Protein AF-C1CXX3-F1 (afdb_monomer)

Mean predicted aligned error: 4.86 Å

pLDDT: mean 89.15, std 11.61, range [48.34, 97.62]

Radius of gyration: 12.82 Å; Cα contacts (8 Å, |Δi|>4): 133; chains: 1; bounding box: 25×29×38 Å

Organism: Deinococcus deserti (strain DSM 17065 / CIP 109153 / LMG 22923 / VCD115) (NCBI:txid546414)

Secondary structure (DSSP, 8-state):
--PPEEEEEEEEE-GGG-EEEEEEETTS-EEEEEEETTEEEEEEESSHHHHHHHHTT-TTS-HHHHHHHHHHHHHHHHHGGG--

Structure (mmCIF, N/CA/C/O backbone):
data_AF-C1CXX3-F1
#
_entry.id   AF-C1CXX3-F1
#
loop_
_atom_site.group_PDB
_atom_site.id
_atom_site.type_symbol
_atom_site.label_atom_id
_atom_site.label_alt_id
_atom_site.label_comp_id
_atom_site.label_asym_id
_atom_site.label_entity_id
_atom_site.label_seq_id
_atom_site.pdbx_PDB_ins_code
_atom_site.Cartn_x
_atom_site.Cartn_y
_atom_site.Cartn_z
_atom_site.occupancy
_atom_site.B_iso_or_equiv
_atom_site.auth_seq_id
_atom_site.auth_comp_id
_atom_site.auth_asym_id
_atom_site.auth_atom_id
_atom_site.pdbx_PDB_model_num
ATOM 1 N N . MET A 1 1 ? -11.001 16.149 -2.564 1.00 48.84 1 MET A N 1
ATOM 2 C CA . MET A 1 1 ? -10.863 16.473 -1.126 1.00 48.84 1 MET A CA 1
ATOM 3 C C . MET A 1 1 ? -9.602 15.801 -0.619 1.00 48.84 1 MET A C 1
ATOM 5 O O . MET A 1 1 ? -9.486 14.593 -0.775 1.00 48.84 1 MET A O 1
ATOM 9 N N . THR A 1 2 ? -8.641 16.551 -0.085 1.00 59.25 2 THR A N 1
ATOM 10 C CA . THR A 1 2 ? -7.396 15.984 0.453 1.00 59.25 2 THR A CA 1
ATOM 11 C C . THR A 1 2 ? -7.719 15.300 1.779 1.00 59.25 2 THR A C 1
ATOM 13 O O . THR A 1 2 ? -7.936 15.974 2.781 1.00 59.25 2 THR A O 1
ATOM 16 N N . GLN A 1 3 ? -7.849 13.973 1.780 1.00 73.38 3 GLN A N 1
ATOM 17 C CA . GLN A 1 3 ? -8.117 13.230 3.013 1.00 73.38 3 GLN A CA 1
ATOM 18 C C . GLN A 1 3 ? -6.909 13.315 3.949 1.00 73.38 3 GLN A C 1
ATOM 20 O O . GLN A 1 3 ? -5.765 13.116 3.532 1.00 73.38 3 GLN A O 1
ATOM 25 N N . THR A 1 4 ? -7.167 13.646 5.212 1.00 89.25 4 THR A N 1
ATOM 26 C CA . THR A 1 4 ? -6.127 13.850 6.219 1.00 89.25 4 THR A CA 1
ATOM 27 C C . THR A 1 4 ? -5.555 12.510 6.673 1.00 89.25 4 THR A C 1
ATOM 29 O O . THR A 1 4 ? -6.284 11.620 7.118 1.00 89.25 4 THR A O 1
ATOM 32 N N . VAL A 1 5 ? -4.232 12.378 6.574 1.00 91.06 5 VAL A N 1
ATOM 33 C CA . VAL A 1 5 ? -3.490 11.218 7.074 1.00 91.06 5 VAL A CA 1
ATOM 34 C C . VAL A 1 5 ? -3.484 11.249 8.599 1.00 91.06 5 VAL A C 1
ATOM 36 O O . VAL A 1 5 ? -3.075 12.242 9.196 1.00 91.06 5 VAL A O 1
ATOM 39 N N . ARG A 1 6 ? -3.907 10.149 9.226 1.00 94.50 6 ARG A N 1
ATOM 40 C CA . ARG A 1 6 ? -3.769 9.930 10.669 1.00 94.50 6 ARG A CA 1
ATOM 41 C C . ARG A 1 6 ? -2.368 9.437 11.011 1.00 94.50 6 ARG A C 1
ATOM 43 O O . ARG A 1 6 ? -1.766 9.912 11.968 1.00 94.50 6 ARG A O 1
ATOM 50 N N . ARG A 1 7 ? -1.871 8.459 10.250 1.00 94.50 7 ARG A N 1
ATOM 51 C CA . ARG A 1 7 ? -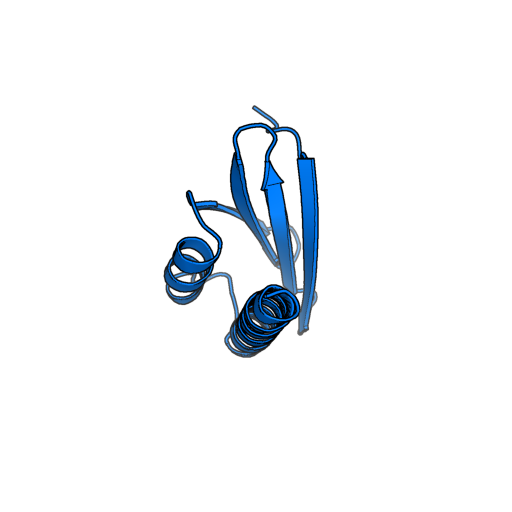0.565 7.827 10.467 1.00 94.50 7 ARG A CA 1
ATOM 52 C C . ARG A 1 7 ? -0.007 7.300 9.148 1.00 94.50 7 ARG A C 1
ATOM 54 O O . ARG A 1 7 ? -0.688 6.549 8.459 1.00 94.50 7 ARG A O 1
ATOM 61 N N . ALA A 1 8 ? 1.226 7.667 8.815 1.00 94.94 8 ALA A N 1
ATOM 62 C CA . ALA A 1 8 ? 1.976 6.990 7.760 1.00 94.94 8 ALA A CA 1
ATOM 63 C C . ALA A 1 8 ? 2.493 5.645 8.292 1.00 94.94 8 ALA A C 1
ATOM 65 O O . ALA A 1 8 ? 2.960 5.586 9.431 1.00 94.94 8 ALA A O 1
ATOM 66 N N . LEU A 1 9 ? 2.367 4.587 7.492 1.00 93.75 9 LEU A N 1
ATOM 67 C CA . LEU A 1 9 ? 2.821 3.241 7.846 1.00 93.75 9 LEU A CA 1
ATOM 68 C C . LEU A 1 9 ? 4.102 2.883 7.106 1.00 93.75 9 LEU A C 1
ATOM 70 O O . LEU A 1 9 ? 5.095 2.569 7.747 1.00 93.75 9 LEU A O 1
ATOM 74 N N . LEU A 1 10 ? 4.080 2.985 5.777 1.00 94.00 10 LEU A N 1
ATOM 75 C CA . LEU A 1 10 ? 5.176 2.546 4.922 1.00 94.00 10 LEU A CA 1
ATOM 76 C C . LEU A 1 10 ? 5.502 3.589 3.865 1.00 94.00 10 LEU A C 1
ATOM 78 O O . LEU A 1 10 ? 4.626 4.308 3.370 1.00 94.00 10 LEU A O 1
ATOM 82 N N . HIS A 1 11 ? 6.773 3.615 3.492 1.00 95.00 11 HIS A N 1
ATOM 83 C CA . HIS A 1 11 ? 7.256 4.307 2.315 1.00 95.00 11 HIS A CA 1
ATOM 84 C C . HIS A 1 11 ? 8.343 3.449 1.680 1.00 95.00 11 HIS A C 1
ATOM 86 O O . HIS A 1 11 ? 9.452 3.371 2.202 1.00 95.00 11 HIS A O 1
ATOM 92 N N . VAL A 1 12 ? 7.990 2.792 0.582 1.00 93.44 12 VAL A N 1
ATOM 93 C CA . VAL A 1 12 ? 8.881 1.916 -0.175 1.00 93.44 12 VAL A CA 1
ATOM 94 C C . VAL A 1 12 ? 9.239 2.584 -1.496 1.00 93.44 12 VAL A C 1
ATOM 96 O O . VAL A 1 12 ? 8.422 3.306 -2.080 1.00 93.44 12 VAL A O 1
ATOM 99 N N . TYR A 1 13 ? 10.471 2.366 -1.935 1.00 91.94 13 TYR A N 1
ATOM 100 C CA . TYR A 1 13 ? 11.017 2.902 -3.175 1.00 91.94 13 TYR A CA 1
ATOM 101 C C . TYR A 1 13 ? 11.413 1.727 -4.059 1.00 91.94 13 TYR A C 1
ATOM 103 O O . TYR A 1 13 ? 12.050 0.797 -3.570 1.00 91.94 13 TYR A O 1
ATOM 111 N N . GLY A 1 14 ? 11.014 1.781 -5.323 1.00 86.94 14 GLY A N 1
ATOM 112 C CA . GLY A 1 14 ? 11.447 0.850 -6.358 1.00 86.94 14 GLY A CA 1
ATOM 113 C C . GLY A 1 14 ? 12.464 1.504 -7.288 1.00 86.94 14 GLY A C 1
ATOM 114 O O . GLY A 1 14 ? 12.905 2.641 -7.069 1.00 86.94 14 GLY A O 1
ATOM 115 N N . GLU A 1 15 ? 12.809 0.793 -8.355 1.00 82.50 15 GLU A N 1
ATOM 116 C CA . GLU A 1 15 ? 13.618 1.330 -9.447 1.00 82.50 15 GLU A CA 1
ATOM 117 C C . GLU A 1 15 ? 12.910 2.485 -10.188 1.00 82.50 15 GLU A C 1
ATOM 119 O O . GLU A 1 15 ? 11.717 2.750 -10.014 1.00 82.50 15 GLU A O 1
ATOM 124 N N . ASP A 1 16 ? 13.677 3.244 -10.978 1.00 83.06 16 ASP A N 1
ATOM 125 C CA . ASP A 1 16 ? 13.188 4.339 -11.833 1.00 83.06 16 ASP A CA 1
ATOM 126 C C . ASP A 1 16 ? 12.337 5.415 -11.125 1.00 83.06 16 ASP A C 1
ATOM 128 O O . ASP A 1 16 ? 11.512 6.106 -11.728 1.00 83.06 16 ASP A O 1
ATOM 132 N N . GLY A 1 17 ? 12.560 5.601 -9.820 1.00 83.94 17 GLY A N 1
ATOM 133 C CA . GLY A 1 17 ? 11.859 6.605 -9.018 1.00 83.94 17 GLY A CA 1
ATOM 134 C C . GLY A 1 17 ? 10.406 6.241 -8.709 1.00 83.94 17 GLY A C 1
ATOM 135 O O . GLY A 1 17 ? 9.632 7.118 -8.306 1.00 83.94 17 GLY A O 1
ATOM 136 N N . GLN A 1 18 ? 10.027 4.974 -8.889 1.00 91.06 18 GLN A N 1
ATOM 137 C CA . GLN A 1 18 ? 8.740 4.475 -8.438 1.00 91.06 18 GLN A CA 1
ATOM 138 C C . GLN A 1 18 ? 8.695 4.441 -6.907 1.00 91.06 18 GLN A C 1
ATOM 140 O O . GLN A 1 18 ? 9.677 4.128 -6.234 1.00 91.06 18 GLN A O 1
ATOM 145 N N . GLN A 1 19 ? 7.547 4.773 -6.327 1.00 94.69 19 GLN A N 1
ATOM 146 C CA . GLN A 1 19 ? 7.363 4.749 -4.880 1.00 94.69 19 GLN A CA 1
ATOM 147 C C . GLN A 1 19 ? 5.943 4.347 -4.502 1.00 94.69 19 GLN A C 1
ATOM 149 O O . GLN A 1 19 ? 4.976 4.735 -5.161 1.00 94.69 19 GLN A O 1
ATOM 154 N N . ALA A 1 20 ? 5.821 3.631 -3.390 1.00 95.69 20 ALA A N 1
ATOM 155 C CA . ALA A 1 20 ? 4.549 3.283 -2.775 1.00 95.69 20 ALA A CA 1
ATOM 156 C C . ALA A 1 20 ? 4.513 3.802 -1.331 1.00 95.69 20 ALA A C 1
ATOM 158 O O . ALA A 1 20 ? 5.430 3.601 -0.534 1.00 95.69 20 ALA A O 1
ATOM 159 N N . ARG A 1 21 ? 3.445 4.527 -0.993 1.00 96.56 21 ARG A N 1
ATOM 160 C CA . ARG A 1 21 ? 3.242 5.160 0.316 1.00 96.56 21 ARG A CA 1
ATOM 161 C C . ARG A 1 21 ? 1.938 4.686 0.919 1.00 96.56 21 ARG A C 1
ATOM 163 O O . ARG A 1 21 ? 0.870 4.990 0.388 1.00 96.56 21 ARG A O 1
ATOM 170 N N . LEU A 1 22 ? 2.024 4.024 2.063 1.00 96.94 22 LEU A N 1
ATOM 171 C CA . LEU A 1 22 ? 0.869 3.491 2.770 1.00 96.94 22 LEU A CA 1
ATOM 172 C C . LEU A 1 22 ? 0.556 4.331 4.007 1.00 96.94 22 LEU A C 1
ATOM 174 O O . LEU A 1 22 ? 1.447 4.659 4.795 1.00 96.94 22 LEU A O 1
ATOM 178 N N . ALA A 1 23 ? -0.712 4.679 4.200 1.00 97.25 23 ALA A N 1
ATOM 179 C CA . ALA A 1 23 ? -1.152 5.461 5.348 1.00 97.25 23 ALA A CA 1
ATOM 180 C C . ALA A 1 23 ? -2.548 5.062 5.831 1.00 97.25 23 ALA A C 1
ATOM 182 O O . ALA A 1 23 ? -3.422 4.741 5.031 1.00 97.25 23 ALA A O 1
ATOM 183 N N . ILE A 1 24 ? -2.770 5.184 7.140 1.00 96.19 24 ILE A N 1
ATOM 184 C CA . ILE A 1 24 ? -4.097 5.161 7.758 1.00 96.19 24 ILE A CA 1
ATOM 185 C C . ILE A 1 24 ? -4.639 6.588 7.764 1.00 96.19 24 ILE A C 1
ATOM 187 O O . ILE A 1 24 ? -3.956 7.540 8.163 1.00 96.19 24 ILE A O 1
ATOM 191 N N . LEU A 1 25 ? -5.880 6.738 7.330 1.00 96.62 25 LEU A N 1
ATOM 192 C CA . LEU A 1 25 ? -6.607 7.996 7.283 1.00 96.62 25 LEU A CA 1
ATOM 193 C C . LEU A 1 25 ? -7.376 8.244 8.587 1.00 96.62 25 LEU A C 1
ATOM 195 O O . LEU A 1 25 ? -7.549 7.348 9.415 1.00 96.62 25 LEU A O 1
ATOM 199 N N . LEU A 1 26 ? -7.837 9.480 8.800 1.00 95.19 26 LEU A N 1
ATOM 200 C CA . LEU A 1 26 ? -8.616 9.825 10.001 1.00 95.19 26 LEU A CA 1
ATOM 201 C C . LEU A 1 26 ? -9.917 9.027 10.137 1.00 95.19 26 LEU A C 1
ATOM 203 O O . LEU A 1 26 ? -10.344 8.766 11.258 1.00 95.19 26 LEU A O 1
ATOM 207 N N . ASP A 1 27 ? -10.522 8.626 9.021 1.00 94.25 27 ASP A N 1
ATOM 208 C CA . ASP A 1 27 ? -11.744 7.818 8.999 1.00 94.25 27 ASP A CA 1
ATOM 209 C C . ASP A 1 27 ? -11.487 6.310 9.171 1.00 94.25 27 ASP A C 1
ATOM 211 O O . ASP A 1 27 ? -12.421 5.517 9.116 1.00 94.25 27 ASP A O 1
ATOM 215 N N . GLY A 1 28 ? -10.231 5.913 9.397 1.00 94.31 28 GLY A N 1
ATOM 216 C CA . GLY A 1 28 ? -9.832 4.526 9.612 1.00 94.31 28 GLY A CA 1
ATOM 217 C C . GLY A 1 28 ? -9.544 3.740 8.336 1.00 94.31 28 GLY A C 1
ATOM 218 O O . GLY A 1 28 ? -9.020 2.637 8.442 1.00 94.31 28 GLY A O 1
ATOM 219 N N . ARG A 1 29 ? -9.809 4.293 7.145 1.00 96.94 29 ARG A N 1
ATOM 220 C CA . ARG A 1 29 ? -9.430 3.640 5.887 1.00 96.94 29 ARG A CA 1
ATOM 221 C C . ARG A 1 29 ? -7.925 3.665 5.672 1.00 96.94 29 ARG A C 1
ATOM 223 O O . ARG A 1 29 ? -7.206 4.519 6.198 1.00 96.94 29 ARG A O 1
ATOM 230 N N . VAL A 1 30 ? -7.467 2.752 4.833 1.00 97.06 30 VAL A N 1
ATOM 231 C CA . VAL A 1 30 ? -6.094 2.684 4.350 1.00 97.06 30 VAL A CA 1
ATOM 232 C C . VAL A 1 30 ? -6.025 3.340 2.977 1.00 97.06 30 VAL A C 1
ATOM 234 O O . VAL A 1 30 ? -6.912 3.155 2.145 1.00 97.06 30 VAL A O 1
ATOM 237 N N . ARG A 1 31 ? -4.961 4.107 2.737 1.00 97.62 31 ARG A N 1
ATOM 238 C CA . ARG A 1 31 ? -4.608 4.634 1.420 1.00 97.62 31 ARG A CA 1
ATOM 239 C C . ARG A 1 31 ? -3.228 4.138 1.019 1.00 97.62 31 ARG A C 1
ATOM 241 O O . ARG A 1 31 ? -2.261 4.428 1.728 1.00 97.62 31 ARG A O 1
ATOM 248 N N . LEU A 1 32 ? -3.139 3.513 -0.148 1.00 97.25 32 LEU A N 1
ATOM 249 C CA . LEU A 1 32 ? -1.890 3.282 -0.864 1.00 97.25 32 LEU A CA 1
ATOM 250 C C . LEU A 1 32 ? -1.767 4.321 -1.978 1.00 97.25 32 LEU A C 1
ATOM 252 O O . LEU A 1 32 ? -2.623 4.399 -2.851 1.00 97.25 32 LEU A O 1
ATOM 256 N N . ARG A 1 33 ? -0.713 5.132 -1.934 1.00 96.38 33 ARG A N 1
ATOM 257 C CA . ARG A 1 33 ? -0.335 6.025 -3.030 1.00 96.38 33 ARG A CA 1
ATOM 258 C C . ARG A 1 33 ? 0.824 5.415 -3.788 1.00 96.38 33 ARG A C 1
ATOM 260 O O . ARG A 1 33 ? 1.899 5.278 -3.210 1.00 96.38 33 ARG A O 1
ATOM 267 N N . ILE A 1 34 ? 0.621 5.142 -5.064 1.00 95.19 34 ILE A N 1
ATOM 268 C CA . ILE A 1 34 ? 1.658 4.710 -5.995 1.00 95.19 34 ILE A CA 1
ATOM 269 C C . ILE A 1 34 ? 2.054 5.927 -6.824 1.00 95.19 34 ILE A C 1
ATOM 271 O O . ILE A 1 34 ? 1.189 6.673 -7.284 1.00 95.19 34 ILE A O 1
ATOM 275 N N . GLN A 1 35 ? 3.347 6.172 -6.988 1.00 94.06 35 GLN A N 1
ATOM 276 C CA . GLN A 1 35 ? 3.844 7.248 -7.836 1.00 94.06 35 GLN A CA 1
ATOM 277 C C . GLN A 1 35 ? 4.976 6.744 -8.727 1.00 94.06 35 GLN A C 1
ATOM 279 O O . GLN A 1 35 ? 5.863 6.042 -8.257 1.00 94.06 35 GLN A O 1
ATOM 284 N N . MET A 1 36 ? 4.938 7.151 -9.994 1.00 91.25 36 MET A N 1
ATOM 285 C CA . MET A 1 36 ? 5.944 6.885 -11.018 1.00 91.25 36 MET A CA 1
ATOM 286 C C . MET A 1 36 ? 6.172 8.185 -11.800 1.00 91.25 36 MET A C 1
ATOM 288 O O . MET A 1 36 ? 5.287 8.648 -12.525 1.00 91.25 36 MET A O 1
ATOM 292 N N . GLY A 1 37 ? 7.329 8.822 -11.601 1.00 88.25 37 GLY A N 1
ATOM 293 C CA . GLY A 1 37 ? 7.575 10.176 -12.108 1.00 88.25 37 GLY A CA 1
ATOM 294 C C . GLY A 1 37 ? 6.524 11.175 -11.599 1.00 88.25 37 GLY A C 1
ATOM 295 O O . GLY A 1 37 ? 6.324 11.310 -10.387 1.00 88.25 37 GLY A O 1
ATOM 296 N N . ASP A 1 38 ? 5.835 11.842 -12.529 1.00 89.38 38 ASP A N 1
ATOM 297 C CA . ASP A 1 38 ? 4.766 12.814 -12.242 1.00 89.38 38 ASP A CA 1
ATOM 298 C C . ASP A 1 38 ? 3.368 12.179 -12.124 1.00 89.38 38 ASP A C 1
ATOM 300 O O . ASP A 1 38 ? 2.402 12.848 -11.743 1.00 89.38 38 ASP A O 1
ATOM 304 N N . VAL A 1 39 ? 3.233 10.887 -12.441 1.00 91.06 39 VAL A N 1
ATOM 305 C CA . VAL A 1 39 ? 1.962 10.164 -12.339 1.00 91.06 39 VAL A CA 1
ATOM 306 C C . VAL A 1 39 ? 1.810 9.621 -10.926 1.00 91.06 39 VAL A C 1
ATOM 308 O O . VAL A 1 39 ? 2.709 8.968 -10.400 1.00 91.06 39 VAL A O 1
ATOM 311 N N . SER A 1 40 ? 0.653 9.868 -10.309 1.00 92.56 40 SER A N 1
ATOM 312 C CA . SER A 1 40 ? 0.298 9.265 -9.025 1.00 92.56 40 SER A CA 1
ATOM 313 C C . SER A 1 40 ? -1.113 8.696 -9.052 1.00 92.56 40 SER A C 1
ATOM 315 O O . SER A 1 40 ? -2.009 9.261 -9.682 1.00 92.56 40 SER A O 1
ATOM 317 N N . HIS A 1 41 ? -1.295 7.582 -8.355 1.00 93.94 41 HIS A N 1
ATOM 318 C CA . HIS A 1 41 ? -2.569 6.903 -8.200 1.00 93.94 41 HIS A CA 1
ATOM 319 C C . HIS A 1 41 ? -2.793 6.553 -6.729 1.00 93.94 41 HIS A C 1
ATOM 321 O O . HIS A 1 41 ? -1.878 6.080 -6.056 1.00 93.94 41 HIS A O 1
ATOM 327 N N . ASP A 1 42 ? -3.998 6.829 -6.232 1.00 95.62 42 ASP A N 1
ATOM 328 C CA . ASP A 1 42 ? -4.398 6.541 -4.857 1.00 95.62 42 ASP A CA 1
ATOM 329 C C . ASP A 1 42 ? -5.446 5.426 -4.866 1.00 95.62 42 ASP A C 1
ATOM 331 O O . ASP A 1 42 ? -6.500 5.564 -5.488 1.00 95.62 42 ASP A O 1
ATOM 335 N N . ILE A 1 43 ? -5.177 4.372 -4.103 1.00 96.19 43 ILE A N 1
ATOM 336 C CA . ILE A 1 43 ? -6.079 3.245 -3.868 1.00 96.19 43 ILE A CA 1
ATOM 337 C C . ILE A 1 43 ? -6.517 3.298 -2.416 1.00 96.19 43 ILE A C 1
ATOM 339 O O . ILE A 1 43 ? -5.731 3.647 -1.527 1.00 96.19 43 ILE A O 1
ATOM 343 N N . TYR A 1 44 ? -7.773 2.948 -2.172 1.00 96.75 44 TYR A N 1
ATOM 344 C CA . TYR A 1 44 ? -8.374 2.990 -0.850 1.00 96.75 44 TYR A CA 1
ATOM 345 C C . TYR A 1 44 ? -8.981 1.642 -0.499 1.00 96.75 44 TYR A C 1
ATOM 347 O O . TYR A 1 44 ? -9.672 1.046 -1.319 1.00 96.75 44 TYR A O 1
ATOM 355 N N . ALA A 1 45 ? -8.773 1.220 0.742 1.00 97.19 45 ALA A N 1
ATOM 356 C CA . ALA A 1 45 ? -9.327 -0.008 1.293 1.00 97.19 45 ALA A CA 1
ATOM 357 C C . ALA A 1 45 ? -9.777 0.207 2.740 1.00 97.19 45 ALA A C 1
ATOM 359 O O . ALA A 1 45 ? -9.359 1.160 3.410 1.00 97.19 45 ALA A O 1
ATOM 360 N N . SER A 1 46 ? -10.623 -0.687 3.239 1.00 96.50 46 SER A N 1
ATOM 361 C CA . SER A 1 46 ? -11.028 -0.695 4.644 1.00 96.50 46 SER A CA 1
ATOM 362 C C . SER A 1 46 ? -9.972 -1.320 5.555 1.00 96.50 46 SER A C 1
ATOM 364 O O . SER A 1 46 ? -9.974 -1.038 6.751 1.00 96.50 46 SER A O 1
ATOM 366 N N . THR A 1 47 ? -9.074 -2.144 5.011 1.00 94.56 47 THR A N 1
ATOM 367 C CA . THR A 1 47 ? -8.068 -2.899 5.775 1.00 94.56 47 THR A CA 1
ATOM 368 C C . THR A 1 47 ? -6.707 -2.919 5.073 1.00 94.56 47 THR A C 1
ATOM 370 O O . THR A 1 47 ? -6.594 -2.526 3.909 1.00 94.56 47 THR A O 1
ATOM 373 N N . LEU A 1 48 ? -5.660 -3.344 5.789 1.00 93.06 48 LEU A N 1
ATOM 374 C CA . LEU A 1 48 ? -4.321 -3.521 5.211 1.00 93.06 48 LEU A CA 1
ATOM 375 C C . LEU A 1 48 ? -4.265 -4.774 4.329 1.00 93.06 48 LEU A C 1
ATOM 377 O O . LEU A 1 48 ? -3.561 -4.803 3.333 1.00 93.06 48 LEU A O 1
ATOM 381 N N . GLU A 1 49 ? -5.044 -5.795 4.648 1.00 91.62 49 GLU A N 1
ATOM 382 C CA . GLU A 1 49 ? -5.133 -7.034 3.885 1.00 91.62 49 GLU A CA 1
ATOM 383 C C . GLU A 1 49 ? -5.792 -6.781 2.524 1.00 91.62 49 GLU A C 1
ATOM 385 O O . GLU A 1 49 ? -5.291 -7.202 1.482 1.00 91.62 49 GLU A O 1
ATOM 390 N N . GLU A 1 50 ? -6.884 -6.014 2.514 1.00 95.56 50 GLU A N 1
ATOM 391 C CA . GLU A 1 50 ? -7.562 -5.612 1.282 1.00 95.56 50 GLU A CA 1
ATOM 392 C C . GLU A 1 50 ? -6.675 -4.708 0.413 1.00 95.56 50 GLU A C 1
ATOM 394 O O . GLU A 1 50 ? -6.678 -4.861 -0.807 1.00 95.56 50 GLU A O 1
ATOM 399 N N . ILE A 1 51 ? -5.863 -3.815 1.004 1.00 95.81 51 ILE A N 1
ATOM 400 C CA . ILE A 1 51 ? -4.949 -2.973 0.214 1.00 95.81 51 ILE A CA 1
ATOM 401 C C . ILE A 1 51 ? -3.895 -3.810 -0.519 1.00 95.81 51 ILE A C 1
ATOM 403 O O . ILE A 1 51 ? -3.550 -3.465 -1.644 1.00 95.81 51 ILE A O 1
ATOM 407 N N . GLY A 1 52 ? -3.417 -4.906 0.083 1.00 93.44 52 GLY A N 1
ATOM 408 C CA . GLY A 1 52 ? -2.455 -5.812 -0.546 1.00 93.44 52 GLY A CA 1
ATOM 409 C C . GLY A 1 52 ? -3.065 -6.522 -1.753 1.00 93.44 52 GLY A C 1
ATOM 410 O O . GLY A 1 52 ? -2.473 -6.539 -2.828 1.00 93.44 52 GLY A O 1
ATOM 411 N N 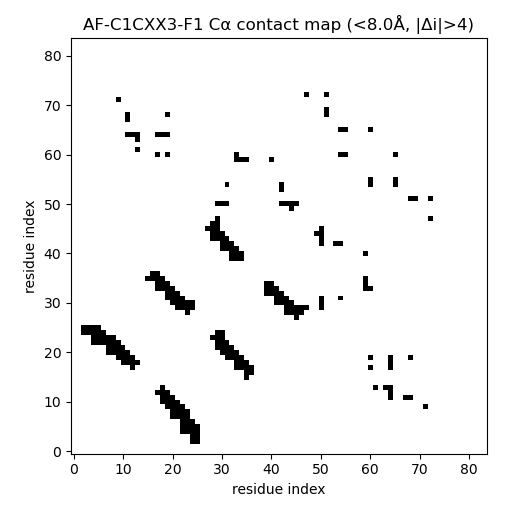. LEU A 1 53 ? -4.301 -7.012 -1.611 1.00 93.19 53 LEU A N 1
ATOM 412 C CA . LEU A 1 53 ? -5.043 -7.637 -2.711 1.00 93.19 53 LEU A CA 1
ATOM 413 C C . LEU A 1 53 ? -5.320 -6.661 -3.860 1.00 93.19 53 LEU A C 1
ATOM 415 O O . LEU A 1 53 ? -5.200 -7.037 -5.023 1.00 93.19 53 LEU A O 1
ATOM 419 N N . LEU A 1 54 ? -5.686 -5.414 -3.545 1.00 95.88 54 LEU A N 1
ATOM 420 C CA . LEU A 1 54 ? -5.905 -4.387 -4.562 1.00 95.88 54 LEU A CA 1
ATOM 421 C C . LEU A 1 54 ? -4.594 -4.001 -5.250 1.00 95.88 54 LEU A C 1
ATOM 423 O O . LEU A 1 54 ? -4.573 -3.912 -6.470 1.00 95.88 54 LEU A O 1
ATOM 427 N N . ALA A 1 55 ? -3.501 -3.850 -4.497 1.00 94.44 55 ALA A N 1
ATOM 428 C CA . ALA A 1 55 ? -2.181 -3.526 -5.037 1.00 94.44 55 ALA A CA 1
ATOM 429 C C . ALA A 1 55 ? -1.688 -4.556 -6.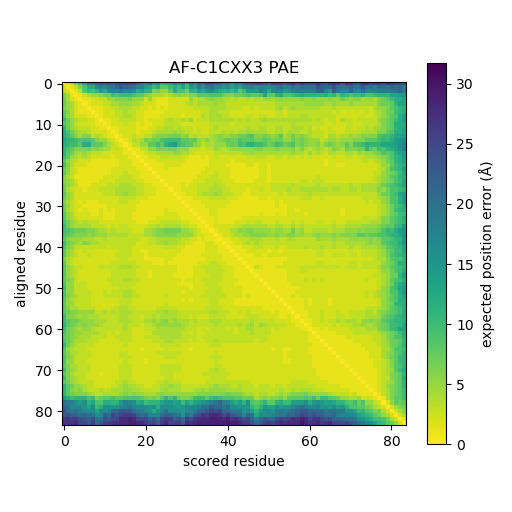066 1.00 94.44 55 ALA A C 1
ATOM 431 O O . ALA A 1 55 ? -1.067 -4.173 -7.052 1.00 94.44 55 ALA A O 1
ATOM 432 N N . ALA A 1 56 ? -2.019 -5.839 -5.890 1.00 93.25 56 ALA A N 1
ATOM 433 C CA . ALA A 1 56 ? -1.676 -6.896 -6.845 1.00 93.25 56 ALA A CA 1
ATOM 434 C C . ALA A 1 56 ? -2.318 -6.707 -8.234 1.00 93.25 56 ALA A C 1
ATOM 436 O O . ALA A 1 56 ? -1.851 -7.274 -9.220 1.00 93.25 56 ALA A O 1
ATOM 437 N N . ALA A 1 57 ? -3.409 -5.940 -8.321 1.00 92.62 57 ALA A N 1
ATOM 438 C CA . ALA A 1 57 ? -4.113 -5.658 -9.568 1.00 92.62 57 ALA A CA 1
ATOM 439 C C . ALA A 1 57 ? -3.678 -4.335 -10.226 1.00 92.62 57 ALA A C 1
ATOM 441 O O . ALA A 1 57 ? -4.242 -3.961 -11.256 1.00 92.62 57 ALA A O 1
ATOM 442 N N . GLU A 1 58 ? -2.709 -3.615 -9.649 1.00 92.81 58 GLU A N 1
ATOM 443 C CA . GLU A 1 58 ? -2.389 -2.240 -10.034 1.00 92.81 58 GLU A CA 1
ATOM 444 C C . GLU A 1 58 ? -1.302 -2.152 -11.102 1.00 92.81 58 GLU A C 1
ATOM 446 O O . GLU A 1 58 ? -0.137 -2.425 -10.819 1.00 92.81 58 GLU A O 1
ATOM 451 N N . PRO A 1 59 ? -1.622 -1.663 -12.315 1.00 89.62 59 PRO A N 1
ATOM 452 C CA . PRO A 1 59 ? -0.652 -1.615 -13.410 1.00 89.62 59 PRO A CA 1
ATOM 453 C C . PRO A 1 59 ? 0.514 -0.652 -13.168 1.00 89.62 59 PRO A C 1
ATOM 455 O O . PRO A 1 59 ? 1.533 -0.727 -13.847 1.00 89.62 59 PRO A O 1
ATOM 458 N N . L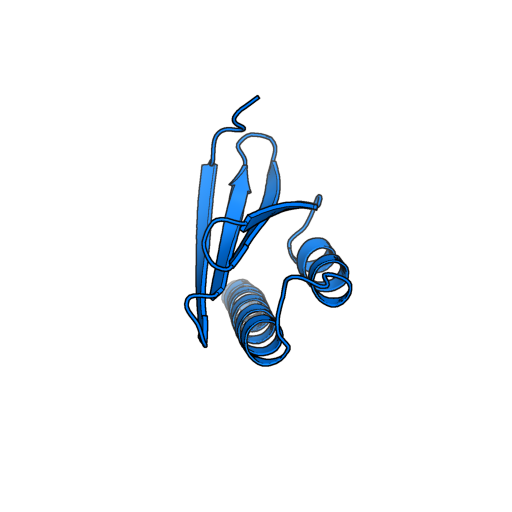EU A 1 60 ? 0.334 0.312 -12.260 1.00 88.12 60 LEU A N 1
ATOM 459 C CA . LEU A 1 60 ? 1.345 1.314 -11.927 1.00 88.12 60 LEU A CA 1
ATOM 460 C C . LEU A 1 60 ? 2.328 0.839 -10.859 1.00 88.12 60 LEU A C 1
ATOM 462 O O . LEU A 1 60 ? 3.217 1.614 -10.517 1.00 88.12 60 LEU A O 1
ATOM 466 N N . LEU A 1 61 ? 2.161 -0.370 -10.321 1.00 90.62 61 LEU A N 1
ATOM 467 C CA . LEU A 1 61 ? 3.053 -0.984 -9.346 1.00 90.62 61 LEU A CA 1
ATOM 468 C C . LEU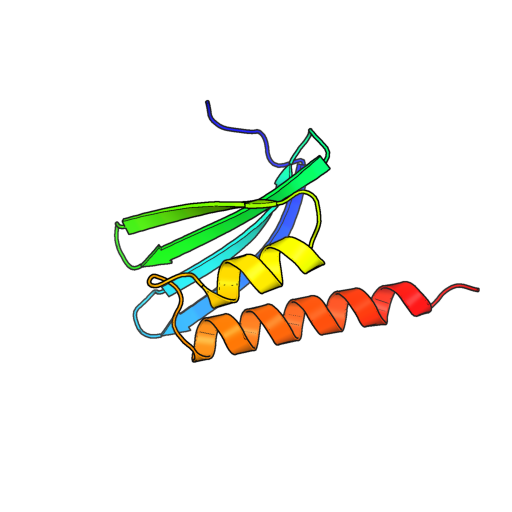 A 1 61 ? 3.902 -2.039 -10.061 1.00 90.62 61 LEU A C 1
ATOM 470 O O . LEU A 1 61 ? 3.349 -2.908 -10.725 1.00 90.62 61 LEU A O 1
ATOM 474 N N . CYS A 1 62 ? 5.232 -1.948 -9.978 1.00 90.94 62 CYS A N 1
ATOM 475 C CA . CYS A 1 62 ? 6.081 -2.997 -10.542 1.00 90.94 62 CYS A CA 1
ATOM 476 C C . CYS A 1 62 ? 6.181 -4.177 -9.569 1.00 90.94 62 CYS A C 1
ATOM 478 O O . CYS A 1 62 ? 5.952 -4.013 -8.368 1.00 90.94 62 CYS A O 1
ATOM 480 N N . ASP A 1 63 ? 6.572 -5.340 -10.090 1.00 91.62 63 ASP A N 1
ATOM 481 C CA . ASP A 1 63 ? 6.680 -6.579 -9.315 1.00 91.62 63 ASP A CA 1
ATOM 482 C C . ASP A 1 63 ? 7.620 -6.426 -8.109 1.00 91.62 63 ASP A C 1
ATOM 484 O O . ASP A 1 63 ? 7.253 -6.784 -6.997 1.00 91.62 63 ASP A O 1
ATOM 488 N N . GLU A 1 64 ? 8.788 -5.799 -8.286 1.00 91.56 64 GLU A N 1
ATOM 489 C CA . GLU A 1 64 ? 9.748 -5.583 -7.192 1.00 91.56 64 GLU A CA 1
ATOM 490 C C . GLU A 1 64 ? 9.162 -4.711 -6.070 1.00 91.56 64 GLU A C 1
ATOM 492 O O . GLU A 1 64 ? 9.305 -5.009 -4.882 1.00 91.56 64 GLU A O 1
ATOM 497 N N . LEU A 1 65 ? 8.466 -3.631 -6.435 1.00 93.12 65 LEU A N 1
ATOM 498 C CA . LEU A 1 65 ? 7.865 -2.727 -5.461 1.00 93.12 65 LEU A CA 1
ATOM 499 C C . LEU A 1 65 ? 6.659 -3.366 -4.763 1.00 93.12 65 LEU A C 1
ATOM 501 O O . LEU A 1 65 ? 6.415 -3.089 -3.586 1.00 93.12 65 LEU A O 1
ATOM 505 N N . TYR A 1 66 ? 5.918 -4.219 -5.471 1.00 93.94 66 TYR A N 1
ATOM 506 C CA . TYR A 1 66 ? 4.846 -5.028 -4.901 1.00 93.94 66 TYR A CA 1
ATOM 507 C C . TYR A 1 66 ? 5.383 -6.079 -3.922 1.00 93.94 66 TYR A C 1
ATOM 509 O O . TYR A 1 66 ? 4.846 -6.208 -2.819 1.00 93.94 66 TYR A O 1
ATOM 517 N N . ASP A 1 67 ? 6.466 -6.773 -4.270 1.00 94.38 67 ASP A N 1
ATOM 518 C CA . ASP A 1 67 ? 7.121 -7.748 -3.397 1.00 94.38 67 ASP A CA 1
ATOM 519 C C . ASP A 1 67 ? 7.622 -7.074 -2.114 1.00 94.38 67 ASP A C 1
ATOM 521 O O . ASP A 1 67 ? 7.333 -7.541 -1.009 1.00 94.38 67 ASP A O 1
ATOM 525 N N . GLN A 1 68 ? 8.280 -5.915 -2.234 1.00 94.31 68 GLN A N 1
ATOM 526 C CA . GLN A 1 68 ? 8.716 -5.136 -1.074 1.00 94.31 68 GLN A CA 1
ATOM 527 C C . GLN A 1 68 ? 7.529 -4.663 -0.224 1.00 94.31 68 GLN A C 1
ATOM 529 O O . GLN A 1 68 ? 7.578 -4.737 1.003 1.00 94.31 68 GLN A O 1
ATOM 534 N N . LEU A 1 69 ? 6.451 -4.172 -0.846 1.00 94.12 69 LEU A N 1
ATOM 535 C CA . LEU A 1 69 ? 5.243 -3.765 -0.125 1.00 94.12 69 LEU A CA 1
ATOM 536 C C . LEU A 1 69 ? 4.642 -4.942 0.657 1.00 94.12 69 LEU A C 1
ATOM 538 O O . LEU A 1 69 ? 4.280 -4.777 1.821 1.00 94.12 69 LEU A O 1
ATOM 542 N N . THR A 1 70 ? 4.547 -6.111 0.028 1.00 94.00 70 THR A N 1
ATOM 543 C CA . THR A 1 70 ? 3.982 -7.327 0.627 1.00 94.00 70 THR A CA 1
ATOM 544 C C . THR A 1 70 ? 4.828 -7.794 1.805 1.00 94.00 70 THR A C 1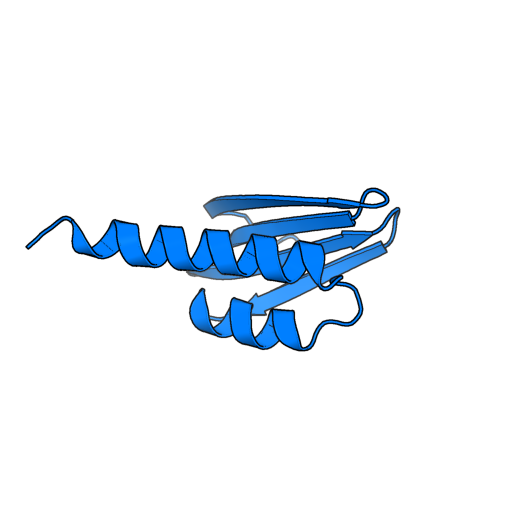
ATOM 546 O O . THR A 1 70 ? 4.289 -8.039 2.881 1.00 94.00 70 THR A O 1
ATOM 549 N N . TRP A 1 71 ? 6.152 -7.804 1.648 1.00 93.62 71 TRP A N 1
ATOM 550 C CA . TRP A 1 71 ? 7.086 -8.122 2.726 1.00 93.62 71 TR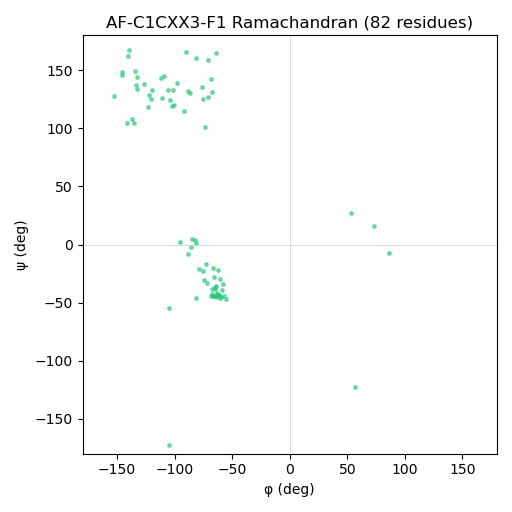P A CA 1
ATOM 551 C C . TRP A 1 71 ? 6.889 -7.223 3.955 1.00 93.62 71 TRP A C 1
ATOM 553 O O . TRP A 1 71 ? 6.786 -7.700 5.085 1.00 93.62 71 TRP A O 1
ATOM 563 N N . GLU A 1 72 ? 6.781 -5.910 3.750 1.00 93.94 72 GLU A N 1
ATOM 564 C CA . GLU A 1 72 ? 6.554 -4.961 4.844 1.00 93.94 72 GLU A CA 1
ATOM 565 C C . GLU A 1 72 ? 5.188 -5.160 5.526 1.00 93.94 72 GLU A C 1
ATOM 567 O O . GLU A 1 72 ? 5.074 -5.048 6.750 1.00 93.94 72 GLU A O 1
ATOM 572 N N . LEU A 1 73 ? 4.139 -5.472 4.754 1.00 92.25 73 LEU A N 1
ATOM 573 C CA . LEU A 1 73 ? 2.814 -5.793 5.295 1.00 92.25 73 LEU A CA 1
ATOM 574 C C . LEU A 1 73 ? 2.854 -7.058 6.166 1.00 92.25 73 LEU A C 1
ATOM 576 O O . LEU A 1 73 ? 2.306 -7.054 7.271 1.00 92.25 73 LEU A O 1
ATOM 580 N N . GLU A 1 74 ? 3.538 -8.107 5.712 1.00 91.25 74 GLU A N 1
ATOM 581 C CA . GLU A 1 74 ? 3.717 -9.350 6.468 1.00 91.25 74 GLU A CA 1
ATOM 582 C C . GLU A 1 74 ? 4.497 -9.120 7.768 1.00 91.25 74 GLU A C 1
ATOM 584 O O . GLU A 1 74 ? 4.083 -9.584 8.833 1.00 91.25 74 GLU A O 1
ATOM 589 N N . LEU A 1 75 ? 5.579 -8.335 7.728 1.00 89.38 75 LEU A N 1
ATOM 590 C CA . LEU A 1 75 ? 6.333 -7.973 8.931 1.00 89.38 75 LEU A CA 1
ATOM 591 C C . LEU A 1 75 ? 5.467 -7.240 9.963 1.00 89.38 75 LEU A C 1
ATOM 593 O O . LEU A 1 75 ? 5.590 -7.490 11.166 1.00 89.38 75 LEU A O 1
ATOM 597 N N . MET A 1 76 ? 4.575 -6.354 9.514 1.00 87.31 76 MET A N 1
ATOM 598 C CA . MET A 1 76 ? 3.641 -5.667 10.407 1.00 87.31 76 MET A CA 1
ATOM 599 C C . MET A 1 76 ? 2.617 -6.625 11.021 1.00 87.31 76 MET A C 1
ATOM 601 O O . MET A 1 76 ? 2.313 -6.480 12.206 1.00 87.31 76 MET A O 1
ATOM 605 N N . ALA A 1 77 ? 2.128 -7.610 10.260 1.00 85.50 77 ALA A N 1
ATOM 606 C CA . ALA A 1 77 ? 1.219 -8.633 10.773 1.00 85.50 77 ALA A CA 1
ATOM 607 C C . ALA A 1 77 ? 1.884 -9.472 11.879 1.00 85.50 77 ALA A C 1
ATOM 609 O O . ALA A 1 77 ? 1.304 -9.663 12.946 1.00 85.50 77 ALA A O 1
ATOM 610 N N . LEU A 1 78 ? 3.145 -9.873 11.683 1.00 80.94 78 LEU A N 1
ATOM 611 C CA . LEU A 1 78 ? 3.915 -10.646 12.667 1.00 80.94 78 LEU A CA 1
ATOM 612 C C . LEU A 1 78 ? 4.220 -9.863 13.954 1.00 80.94 78 LEU A C 1
ATOM 614 O O . LEU A 1 78 ? 4.380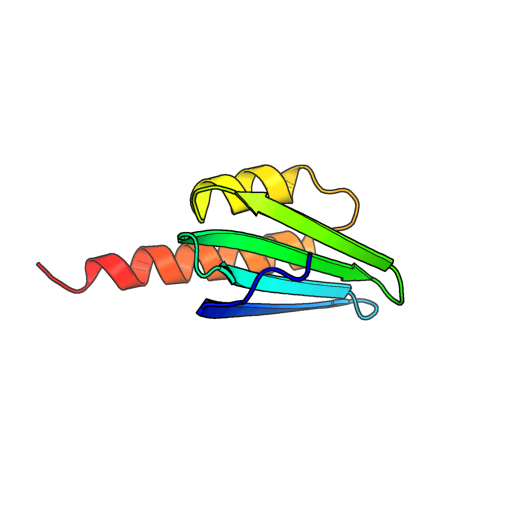 -10.449 15.026 1.00 80.94 78 LEU A O 1
ATOM 618 N N . CYS A 1 79 ? 4.310 -8.533 13.880 1.00 64.06 79 CYS A N 1
ATOM 619 C CA . CYS A 1 79 ? 4.548 -7.696 15.057 1.00 64.06 79 CYS A CA 1
ATOM 620 C C . CYS A 1 79 ? 3.331 -7.592 15.994 1.00 64.06 79 CYS A C 1
ATOM 622 O O . CYS A 1 79 ? 3.505 -7.189 17.145 1.00 64.06 79 CYS A O 1
ATOM 624 N N . GLY A 1 80 ? 2.128 -7.950 15.530 1.00 58.97 80 GLY A N 1
ATOM 625 C CA . GLY A 1 80 ? 0.898 -7.935 16.330 1.00 58.97 80 GLY A CA 1
ATOM 626 C C . GLY A 1 80 ? 0.779 -9.090 17.330 1.00 58.97 80 GLY A C 1
ATOM 627 O O . GLY A 1 80 ? 0.109 -8.940 18.347 1.00 58.97 80 GLY A O 1
ATOM 628 N N . ASP A 1 81 ? 1.489 -10.196 17.098 1.00 57.19 81 ASP A N 1
ATOM 629 C CA . ASP A 1 81 ? 1.391 -11.424 17.904 1.00 57.19 81 ASP A CA 1
ATOM 630 C C . ASP A 1 81 ? 2.278 -11.423 19.167 1.00 57.19 81 ASP A C 1
ATOM 632 O O . ASP A 1 81 ? 2.366 -12.425 19.877 1.00 57.19 81 ASP A O 1
ATOM 636 N N . ARG A 1 82 ? 2.966 -10.314 19.486 1.00 55.66 82 ARG A N 1
ATOM 637 C CA . ARG A 1 82 ? 3.892 -10.250 20.638 1.00 55.66 82 ARG A CA 1
ATOM 638 C C . ARG A 1 82 ? 3.231 -10.019 22.000 1.00 55.66 82 ARG A C 1
ATOM 640 O O . ARG A 1 82 ? 3.960 -9.973 22.988 1.00 55.66 82 ARG A O 1
ATOM 647 N N . GLU A 1 83 ? 1.906 -9.924 22.091 1.00 55.00 83 GLU A N 1
ATOM 648 C CA . GLU A 1 83 ? 1.207 -9.775 23.374 1.00 55.00 83 GLU A CA 1
ATOM 649 C C . GLU A 1 83 ? -0.021 -10.699 23.473 1.00 55.00 83 GLU A C 1
ATOM 651 O O . GLU A 1 83 ? -1.079 -10.454 22.895 1.00 55.00 83 GLU A O 1
ATOM 656 N N . SER A 1 84 ? 0.133 -11.774 24.249 1.00 48.34 84 SER A N 1
ATOM 657 C CA . SER A 1 84 ? -0.932 -12.499 24.954 1.00 48.34 84 SER A CA 1
ATOM 658 C C . SER A 1 84 ? -0.440 -12.855 26.349 1.00 48.34 84 SER A C 1
ATOM 660 O O . SER A 1 84 ? 0.730 -13.289 26.457 1.00 48.34 84 SER A O 1
#

Foldseek 3Di:
DPFAFPAWQDWDADPQRWIWTWTQTPVRKIWIWIDHPPDIDIDIDNDPVVVLVVLVVDPSADPVRSVVSVVSSVVVVVVVPPDD

Sequence (84 aa):
MTQTVRRALLHVYGEDGQQARLAILLDGRVRLRIQMGDVSHDIYASTLEEIGLLAAAEPLLCDELYDQLTWELELMALCGDRES

Nearest PDB structures (foldseek):
  3zft-assembly1_A  TM=6.286E-01  e=3.341E-01  Pestivirus strain D32/00_HoBi
  4yhc-assembly2_B  TM=6.871E-01  e=7.657E-01  Schizosaccharomyces pombe 972h-
  4yhc-assembly1_A  TM=6.794E-01  e=8.620E-01  Schizosaccharomyces pombe 972h-
  7oxx-assembly1_A  TM=8.093E-01  e=1.559E+00  Homo sapiens
  7aht-assembly1_A  TM=5.644E-01  e=1.976E+00  Bacillus subtilis subsp. subtilis str. 168

Solvent-accessible surface area (backbone atoms only — not comparable to full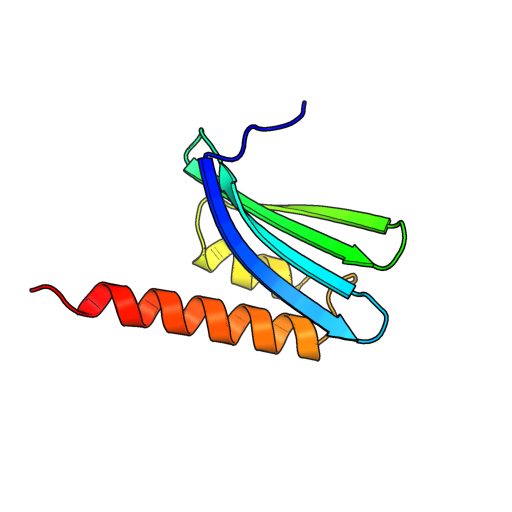-atom values): 4956 Å² total; per-residue (Å²): 130,88,78,56,73,65,42,80,77,48,78,49,74,40,75,90,67,24,34,43,38,32,28,35,31,73,87,60,33,30,37,42,36,38,31,46,78,91,48,72,50,79,46,79,27,79,38,73,68,52,40,53,61,54,53,76,73,36,88,82,54,52,71,70,44,49,51,53,51,50,53,54,52,51,55,54,58,63,64,66,72,80,75,130